Protein AF-A0A3D8Y3J5-F1 (afdb_monomer)

Nearest PDB structures (foldseek):
  3eh8-assembly3_G  TM=3.296E-01  e=8.581E-02  Aspergillus nidulans
  2qoj-assembly1_Z  TM=4.266E-01  e=1.825E-01  Aspergillus nidulans FGSC A4
  3cgy-assembly2_B  TM=5.245E-01  e=1.061E+00  Salmonella enterica subsp. enterica serovar Typhimurium
  4ryv-assembly1_A  TM=3.515E-01  e=3.421E-01  Lupinus luteus
  3dxq-assembly1_A  TM=3.882E-01  e=3.290E+00  Mesorhizobium loti

Radius of gyration: 16.73 Å; Cα contacts (8 Å, |Δi|>4): 144; chains: 1; bounding box: 59×36×34 Å

Solvent-accessible surface area (backbone atoms only — not comparable to full-atom values): 6141 Å² total; per-residue (Å²): 132,88,81,52,66,46,76,44,81,55,93,31,22,44,39,39,31,40,70,59,65,29,48,59,70,58,31,52,54,50,44,52,54,38,43,74,74,68,23,57,60,49,77,41,85,49,74,91,72,17,20,34,40,37,26,34,44,82,66,76,44,44,97,90,52,96,42,92,65,52,72,68,56,54,54,48,51,50,50,54,53,50,53,52,51,42,51,54,51,42,70,74,54,61,82,81,83,74,73,82,84,76,84,128

Organism: NCBI:txid2259619

Structure (mmCIF, N/CA/C/O backbone):
data_AF-A0A3D8Y3J5-F1
#
_entry.id   AF-A0A3D8Y3J5-F1
#
loop_
_atom_site.group_PDB
_atom_site.id
_atom_site.type_symbol
_atom_site.label_atom_id
_atom_site.label_alt_id
_atom_site.label_comp_id
_atom_site.label_asym_id
_atom_site.label_entity_id
_atom_site.label_seq_id
_atom_site.pdbx_PDB_ins_code
_atom_site.Cartn_x
_atom_site.Cartn_y
_atom_site.Cartn_z
_atom_site.occupancy
_atom_site.B_iso_or_equiv
_atom_site.auth_seq_id
_atom_site.auth_comp_id
_atom_site.auth_asym_id
_atom_site.auth_atom_id
_atom_site.pdbx_PDB_model_num
ATOM 1 N N . MET A 1 1 ? 6.188 17.709 -0.053 1.00 63.28 1 MET A N 1
ATOM 2 C CA . MET A 1 1 ? 6.400 16.248 0.076 1.00 63.28 1 MET A CA 1
ATOM 3 C C . MET A 1 1 ? 5.896 15.577 -1.190 1.00 63.28 1 MET A C 1
ATOM 5 O O . MET A 1 1 ? 4.802 15.915 -1.630 1.00 63.28 1 MET A O 1
ATOM 9 N N . LYS A 1 2 ? 6.693 14.700 -1.808 1.00 81.12 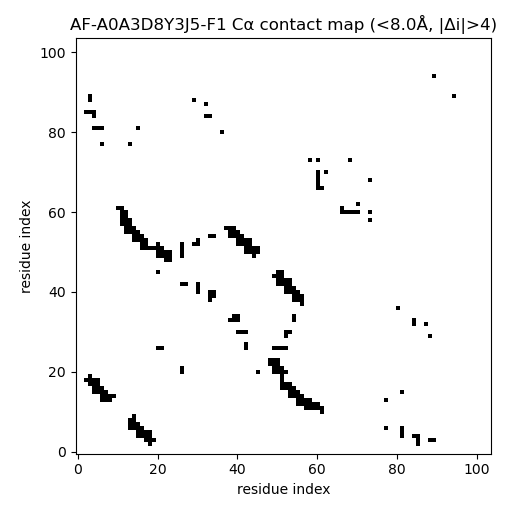2 LYS A N 1
ATOM 10 C CA . LYS A 1 2 ? 6.251 13.906 -2.964 1.00 81.12 2 LYS A CA 1
ATOM 11 C C . LYS A 1 2 ? 5.273 12.839 -2.465 1.00 81.12 2 LYS A C 1
ATOM 13 O O . LYS A 1 2 ? 5.566 12.210 -1.457 1.00 81.12 2 LYS A O 1
ATOM 18 N N . LYS A 1 3 ? 4.129 12.681 -3.134 1.00 91.62 3 LYS A N 1
ATOM 19 C CA . LYS A 1 3 ? 3.169 11.605 -2.847 1.00 91.62 3 LYS A CA 1
ATOM 20 C C . LYS A 1 3 ? 3.507 10.386 -3.693 1.00 91.62 3 LYS A C 1
ATOM 22 O O . LYS A 1 3 ? 3.852 10.544 -4.867 1.00 91.62 3 LYS A O 1
ATOM 27 N N . TYR A 1 4 ? 3.374 9.201 -3.119 1.00 95.56 4 TYR A N 1
ATOM 28 C CA . TYR A 1 4 ? 3.601 7.930 -3.797 1.00 95.56 4 TYR A CA 1
ATOM 29 C C . TYR A 1 4 ? 2.317 7.121 -3.974 1.00 95.56 4 TYR A C 1
ATOM 31 O O . TYR A 1 4 ? 2.243 6.291 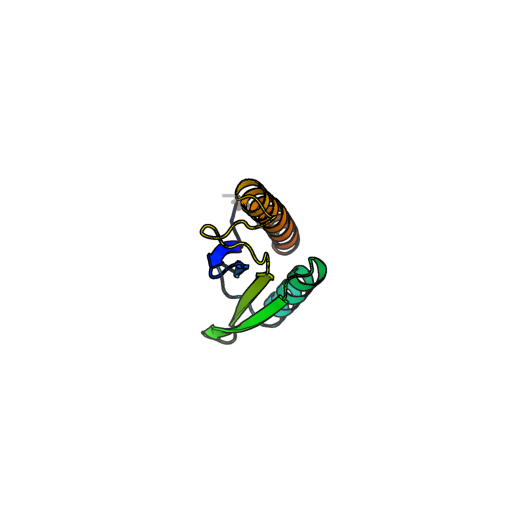-4.883 1.00 95.56 4 TYR A O 1
ATOM 39 N N . ILE A 1 5 ? 1.303 7.367 -3.143 1.00 96.69 5 ILE A N 1
ATOM 40 C CA . ILE A 1 5 ? 0.091 6.560 -3.046 1.00 96.69 5 ILE A CA 1
ATOM 41 C C . ILE A 1 5 ? -1.148 7.449 -3.147 1.00 96.69 5 ILE A C 1
ATOM 43 O O . ILE A 1 5 ? -1.224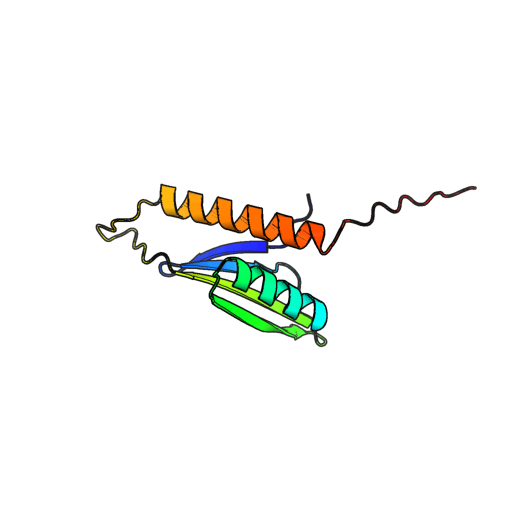 8.557 -2.619 1.00 96.69 5 ILE A O 1
ATOM 47 N N . ILE A 1 6 ? -2.162 6.930 -3.828 1.00 95.94 6 ILE A N 1
ATOM 48 C CA . ILE A 1 6 ? -3.531 7.444 -3.800 1.00 95.94 6 ILE A CA 1
ATOM 49 C C . ILE A 1 6 ? -4.434 6.416 -3.133 1.00 95.94 6 ILE A C 1
ATOM 51 O O . ILE A 1 6 ? -4.259 5.212 -3.321 1.00 95.94 6 ILE A O 1
ATOM 55 N N . CYS A 1 7 ? -5.404 6.891 -2.356 1.00 95.94 7 CYS A N 1
ATOM 56 C CA . CYS A 1 7 ? -6.417 6.046 -1.741 1.00 95.94 7 CYS A CA 1
ATOM 57 C C . CYS A 1 7 ? -7.799 6.393 -2.294 1.00 95.94 7 CYS A C 1
ATOM 59 O O . CYS A 1 7 ? -8.160 7.566 -2.387 1.00 95.94 7 CYS A O 1
ATOM 61 N N . HIS A 1 8 ? -8.575 5.365 -2.624 1.00 93.62 8 HIS A N 1
ATOM 62 C CA . HIS A 1 8 ? -9.969 5.481 -3.031 1.00 93.62 8 HIS A CA 1
ATOM 63 C C . HIS A 1 8 ? -10.845 4.590 -2.160 1.00 93.62 8 HIS A C 1
ATOM 65 O O . HIS A 1 8 ? -10.490 3.445 -1.887 1.00 93.62 8 HIS A O 1
ATOM 71 N N . TYR A 1 9 ? -12.018 5.086 -1.783 1.00 90.56 9 TYR A N 1
ATOM 72 C CA . TYR A 1 9 ? -13.063 4.251 -1.210 1.00 90.56 9 TYR A CA 1
ATOM 73 C C . TYR A 1 9 ? -13.959 3.706 -2.329 1.00 90.56 9 TYR A C 1
ATOM 75 O O . TYR A 1 9 ? -14.450 4.467 -3.163 1.00 90.56 9 TYR A O 1
ATOM 83 N N . LYS A 1 10 ? -14.157 2.387 -2.375 1.00 89.31 10 LYS A N 1
ATOM 84 C CA . LYS A 1 10 ? -15.024 1.720 -3.352 1.00 89.31 10 LYS A CA 1
ATOM 85 C C . LYS A 1 10 ? -15.601 0.436 -2.765 1.00 89.31 10 LYS A C 1
ATOM 87 O O . LYS A 1 10 ? -14.845 -0.433 -2.338 1.00 89.31 10 LYS A O 1
ATOM 92 N N . ASN A 1 11 ? -16.927 0.295 -2.814 1.00 86.75 11 ASN A N 1
ATOM 93 C CA . ASN A 1 11 ? -17.665 -0.921 -2.444 1.00 86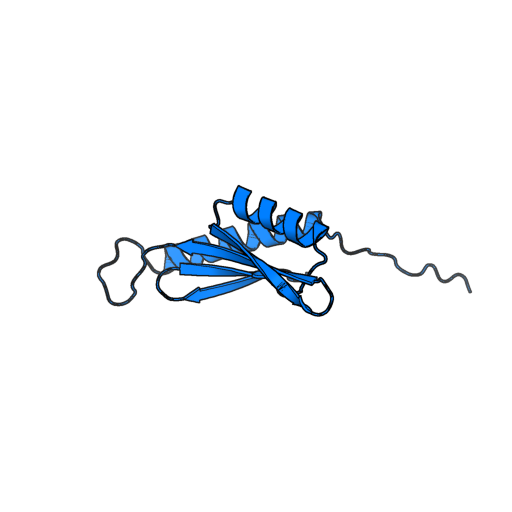.75 11 ASN A CA 1
ATOM 94 C C . ASN A 1 11 ? -17.253 -1.492 -1.071 1.00 86.75 11 ASN A C 1
ATOM 96 O O . ASN A 1 11 ? -16.791 -2.632 -0.989 1.00 86.75 11 ASN A O 1
ATOM 100 N N . GLY A 1 12 ? -17.339 -0.690 -0.006 1.00 87.12 12 GLY A N 1
ATOM 101 C CA . GLY A 1 12 ? -16.997 -1.161 1.342 1.00 87.12 12 GLY A CA 1
ATOM 102 C C . GLY A 1 12 ? -15.500 -1.302 1.606 1.00 87.12 12 GLY A C 1
ATOM 103 O O . GLY A 1 12 ? -15.105 -1.893 2.606 1.00 87.12 12 GLY A O 1
ATOM 104 N N . SER A 1 13 ? -14.635 -0.834 0.704 1.00 92.06 13 SER A N 1
ATOM 105 C CA . SER A 1 13 ? -13.193 -1.051 0.800 1.00 92.06 13 SER A CA 1
ATOM 106 C C . SER A 1 13 ? -12.383 0.203 0.516 1.00 92.06 13 SER A C 1
ATOM 108 O O . SER A 1 13 ? -12.715 0.985 -0.372 1.00 92.06 13 SER A O 1
ATOM 110 N N . LEU A 1 14 ? -11.262 0.332 1.220 1.00 95.31 14 LEU A N 1
ATOM 111 C CA . LEU A 1 14 ? -10.200 1.272 0.887 1.00 95.31 14 LEU A CA 1
ATOM 112 C C . LEU A 1 14 ? -9.214 0.598 -0.063 1.00 95.31 14 LEU A C 1
ATOM 114 O O . LEU A 1 14 ? -8.747 -0.514 0.194 1.00 95.31 14 LEU A O 1
ATOM 118 N N . ILE A 1 15 ? -8.910 1.269 -1.166 1.00 96.75 15 ILE A N 1
ATOM 119 C CA . ILE A 1 15 ? -8.001 0.810 -2.211 1.00 96.75 15 ILE A CA 1
ATOM 120 C C . ILE A 1 15 ? -6.848 1.804 -2.300 1.00 96.75 15 ILE A C 1
ATOM 122 O O . ILE A 1 15 ? -7.023 2.930 -2.760 1.00 96.75 15 ILE A O 1
ATOM 126 N N . PHE A 1 16 ? -5.666 1.360 -1.897 1.00 97.81 16 PHE A N 1
ATOM 127 C CA . PHE A 1 16 ? -4.413 2.101 -1.958 1.00 97.81 16 PHE A CA 1
ATOM 128 C C . PHE A 1 16 ? -3.676 1.698 -3.229 1.00 97.81 16 PHE A C 1
ATOM 130 O O . PHE A 1 16 ? -3.444 0.514 -3.453 1.00 97.81 16 PHE A O 1
ATOM 137 N N . SER A 1 17 ? -3.320 2.657 -4.075 1.00 97.25 17 SER A N 1
ATOM 138 C CA . SER A 1 17 ? -2.638 2.403 -5.347 1.00 97.25 17 SER A CA 1
ATOM 139 C C . SER A 1 17 ? -1.402 3.271 -5.458 1.00 97.25 17 SER A C 1
ATOM 141 O O . SER A 1 17 ? -1.445 4.447 -5.098 1.00 97.25 17 SER A O 1
ATOM 143 N N . THR A 1 18 ? -0.322 2.732 -6.010 1.00 97.50 18 THR A N 1
ATOM 144 C CA . THR A 1 18 ? 0.820 3.564 -6.373 1.00 97.50 18 THR A CA 1
ATOM 145 C C . THR A 1 18 ? 0.448 4.546 -7.486 1.00 97.50 18 THR A C 1
ATOM 147 O O . THR A 1 18 ? -0.232 4.194 -8.455 1.00 97.50 18 THR A O 1
ATOM 150 N N . ILE A 1 19 ? 0.903 5.793 -7.359 1.00 95.94 19 ILE A N 1
ATOM 151 C CA . ILE A 1 19 ? 0.709 6.833 -8.379 1.00 95.94 19 ILE A CA 1
ATOM 152 C C . ILE A 1 19 ? 1.525 6.475 -9.624 1.00 95.94 19 ILE A C 1
ATOM 154 O O . ILE A 1 19 ? 0.991 6.397 -10.737 1.00 95.94 19 ILE A O 1
ATOM 158 N N . SER A 1 20 ? 2.810 6.196 -9.406 1.00 94.94 20 SER A N 1
ATOM 159 C CA . SER A 1 20 ? 3.753 5.768 -10.435 1.00 94.94 20 SER A CA 1
ATOM 160 C C . SER A 1 20 ? 3.755 4.251 -10.609 1.00 94.94 20 SER A C 1
ATOM 162 O O . SER A 1 20 ? 3.343 3.496 -9.722 1.00 94.94 20 SER A O 1
ATOM 164 N N . ALA A 1 21 ? 4.224 3.815 -11.774 1.00 96.19 21 ALA A N 1
ATOM 165 C CA . ALA A 1 21 ? 4.661 2.444 -11.977 1.00 96.19 21 ALA A CA 1
ATOM 166 C C . ALA A 1 21 ? 6.148 2.325 -11.609 1.00 96.19 21 ALA A C 1
ATOM 168 O O . ALA A 1 21 ? 6.894 3.302 -11.698 1.00 96.19 21 ALA A O 1
ATOM 169 N N . TYR A 1 22 ? 6.551 1.139 -11.170 1.00 95.25 22 TYR A N 1
ATOM 170 C CA . TYR A 1 22 ? 7.898 0.842 -10.695 1.00 95.25 22 TYR A CA 1
ATOM 171 C C . TYR A 1 22 ? 8.434 -0.395 -11.397 1.00 95.25 22 TYR A C 1
ATOM 173 O O . TYR A 1 22 ? 7.664 -1.288 -11.740 1.00 95.25 22 TYR A O 1
ATOM 181 N N . GLU A 1 23 ? 9.747 -0.479 -11.573 1.00 96.38 23 GLU A N 1
ATOM 182 C CA . GLU A 1 23 ? 10.383 -1.712 -12.034 1.00 96.38 23 GLU A CA 1
ATOM 183 C C . GLU A 1 23 ? 10.075 -2.878 -11.092 1.00 96.38 23 GLU A C 1
ATOM 185 O O . GLU A 1 23 ? 9.787 -2.684 -9.906 1.00 96.38 23 GLU A O 1
ATOM 190 N N . LYS A 1 24 ? 10.158 -4.099 -11.625 1.00 94.94 24 LYS A N 1
ATOM 191 C CA . LYS A 1 24 ? 9.752 -5.329 -10.938 1.00 94.94 24 LYS A CA 1
ATOM 192 C C . LYS A 1 24 ? 10.283 -5.436 -9.503 1.00 94.94 24 LYS A C 1
ATOM 194 O O . LYS A 1 24 ? 9.492 -5.644 -8.588 1.00 94.94 24 LYS A O 1
ATOM 199 N N . THR A 1 25 ? 11.581 -5.219 -9.297 1.00 95.25 25 THR A N 1
ATOM 200 C CA . THR A 1 25 ? 12.223 -5.305 -7.974 1.00 95.25 25 THR A CA 1
ATOM 201 C C . THR A 1 25 ? 11.614 -4.324 -6.972 1.00 95.25 25 THR A C 1
ATOM 203 O O . THR A 1 25 ? 11.256 -4.707 -5.860 1.00 95.25 25 THR A O 1
ATOM 206 N N . SER A 1 26 ? 11.442 -3.062 -7.370 1.00 96.38 26 SER A N 1
ATOM 207 C CA . SER A 1 26 ? 10.822 -2.043 -6.519 1.00 96.38 26 SER A CA 1
ATOM 208 C C . SER A 1 26 ? 9.337 -2.316 -6.289 1.00 96.38 26 SER A C 1
ATOM 210 O O . SER A 1 26 ? 8.843 -2.124 -5.182 1.00 96.38 26 SER A O 1
ATOM 212 N N . ALA A 1 27 ? 8.616 -2.792 -7.303 1.00 97.06 27 ALA A N 1
ATOM 213 C CA . ALA A 1 27 ? 7.215 -3.161 -7.162 1.00 97.06 27 ALA A CA 1
ATOM 214 C C . ALA A 1 27 ? 7.027 -4.320 -6.171 1.00 97.06 27 ALA A C 1
ATOM 216 O O . ALA A 1 27 ? 6.122 -4.262 -5.343 1.00 97.06 27 ALA A O 1
ATOM 217 N N . ASP A 1 28 ? 7.893 -5.333 -6.201 1.00 96.88 28 ASP A N 1
ATOM 218 C CA . ASP A 1 28 ? 7.839 -6.458 -5.262 1.00 96.88 28 ASP A CA 1
ATOM 219 C C . ASP A 1 28 ? 8.148 -6.009 -3.824 1.00 96.88 28 ASP A C 1
ATOM 221 O O . ASP A 1 28 ? 7.432 -6.375 -2.893 1.00 96.88 28 ASP A O 1
ATOM 225 N N . GLN A 1 29 ? 9.108 -5.099 -3.640 1.00 97.56 29 GLN A N 1
ATOM 226 C CA . GLN A 1 29 ? 9.367 -4.477 -2.336 1.00 97.56 29 GLN A CA 1
ATOM 227 C C . GLN A 1 29 ? 8.156 -3.674 -1.823 1.00 97.56 29 GLN A C 1
ATOM 229 O O . GLN A 1 29 ? 7.790 -3.778 -0.652 1.00 97.56 29 GLN A O 1
ATOM 234 N N . ILE A 1 30 ? 7.478 -2.913 -2.690 1.00 97.81 30 ILE A N 1
ATOM 235 C CA . ILE A 1 30 ? 6.243 -2.198 -2.323 1.00 97.81 30 ILE A CA 1
ATOM 236 C C . ILE A 1 30 ? 5.124 -3.190 -1.963 1.00 97.81 30 ILE A C 1
ATOM 238 O O . ILE A 1 30 ? 4.369 -2.945 -1.018 1.00 97.81 30 ILE A O 1
ATOM 242 N N . VAL A 1 31 ? 5.020 -4.323 -2.669 1.00 97.94 31 VAL A N 1
ATOM 243 C CA . VAL A 1 31 ? 4.063 -5.391 -2.337 1.00 97.94 31 VAL A CA 1
ATOM 244 C C . VAL A 1 31 ? 4.298 -5.914 -0.921 1.00 97.94 31 VAL A C 1
ATOM 246 O O . VAL A 1 31 ? 3.336 -6.080 -0.166 1.00 97.94 31 VAL A O 1
ATOM 249 N N . ASP A 1 32 ? 5.553 -6.139 -0.541 1.00 97.44 32 ASP A N 1
ATOM 250 C CA . ASP A 1 32 ? 5.901 -6.625 0.794 1.00 97.44 32 ASP A CA 1
ATOM 251 C C . ASP A 1 32 ? 5.582 -5.596 1.883 1.00 97.44 32 ASP A C 1
ATOM 253 O O . ASP A 1 32 ? 5.028 -5.957 2.927 1.00 97.44 32 ASP A O 1
ATOM 257 N N . ILE A 1 33 ? 5.817 -4.305 1.619 1.00 97.44 33 ILE A N 1
ATOM 258 C CA . ILE A 1 33 ? 5.383 -3.214 2.505 1.00 97.44 33 ILE A CA 1
ATOM 259 C C . ILE A 1 33 ? 3.862 -3.258 2.685 1.00 97.44 33 ILE A C 1
ATOM 261 O O . ILE A 1 33 ? 3.373 -3.269 3.812 1.00 97.44 33 ILE A O 1
ATOM 265 N N . PHE A 1 34 ? 3.085 -3.337 1.606 1.00 98.00 34 PHE A N 1
ATOM 266 C CA . PHE A 1 34 ? 1.622 -3.348 1.706 1.00 98.00 34 PHE A CA 1
ATOM 267 C C . PHE A 1 34 ? 1.119 -4.574 2.491 1.00 98.00 34 PHE A C 1
ATOM 269 O O . PHE A 1 34 ? 0.248 -4.452 3.358 1.00 98.00 34 PHE A O 1
ATOM 276 N N . ARG A 1 35 ? 1.715 -5.751 2.265 1.00 97.12 35 ARG A N 1
ATOM 277 C CA . ARG A 1 35 ? 1.403 -6.987 3.005 1.00 97.12 35 ARG A CA 1
ATOM 278 C C . ARG A 1 35 ? 1.765 -6.905 4.488 1.00 97.12 35 ARG A C 1
ATOM 280 O O . ARG A 1 35 ? 0.999 -7.402 5.317 1.00 97.12 35 ARG A O 1
ATOM 287 N N . LYS A 1 36 ? 2.879 -6.255 4.845 1.00 96.56 36 LYS A N 1
ATOM 288 C CA . LYS A 1 36 ? 3.279 -5.998 6.244 1.00 96.56 36 LYS A CA 1
ATOM 289 C C . LYS A 1 36 ? 2.175 -5.266 7.013 1.00 96.56 36 LYS A C 1
ATOM 291 O O . LYS A 1 36 ? 1.896 -5.623 8.155 1.00 96.56 36 LYS A O 1
ATOM 296 N N . TYR A 1 37 ? 1.483 -4.332 6.360 1.00 94.38 37 TYR A N 1
ATOM 297 C CA . TYR A 1 37 ? 0.335 -3.606 6.922 1.00 94.38 37 TYR A CA 1
ATOM 298 C C . TYR A 1 37 ? -1.016 -4.288 6.684 1.00 94.38 37 TYR A C 1
ATOM 300 O O . TYR A 1 37 ? -2.059 -3.662 6.836 1.00 94.38 37 TYR A O 1
ATOM 308 N N . LYS A 1 38 ? -1.008 -5.590 6.367 1.00 93.94 38 LYS A N 1
ATOM 309 C CA . LYS A 1 38 ? -2.199 -6.442 6.227 1.00 93.94 38 LYS A CA 1
ATOM 310 C C . LYS A 1 38 ? -3.136 -6.037 5.084 1.00 93.94 38 LYS A C 1
ATOM 312 O O . LYS A 1 38 ? -4.301 -6.430 5.081 1.00 93.94 38 LYS A O 1
ATOM 317 N N . LEU A 1 39 ? -2.639 -5.316 4.076 1.00 96.75 39 LEU A N 1
ATOM 318 C CA . LEU A 1 39 ? -3.410 -5.060 2.861 1.00 96.75 39 LEU A CA 1
ATOM 319 C C . LEU A 1 39 ? -3.424 -6.316 1.985 1.00 96.75 39 LEU A C 1
ATOM 321 O O . LEU A 1 39 ? -2.386 -6.928 1.710 1.00 96.75 39 LEU A O 1
ATOM 325 N N . THR A 1 40 ? -4.601 -6.657 1.461 1.00 96.56 40 THR A N 1
ATOM 326 C CA . THR A 1 40 ? -4.707 -7.635 0.373 1.00 96.56 40 THR A CA 1
ATOM 327 C C . THR A 1 40 ? -4.127 -6.998 -0.884 1.00 96.56 40 THR A C 1
ATOM 329 O O . THR A 1 40 ? -4.683 -6.023 -1.386 1.00 96.56 40 THR A O 1
ATOM 332 N N . THR A 1 41 ? -2.996 -7.509 -1.366 1.00 96.75 41 THR A N 1
ATOM 333 C CA . THR A 1 41 ? -2.131 -6.771 -2.299 1.00 96.75 41 THR A CA 1
ATOM 334 C C . THR A 1 41 ? -1.966 -7.490 -3.631 1.00 96.75 41 THR A C 1
ATOM 336 O O . THR A 1 41 ? -1.775 -8.704 -3.668 1.00 96.75 41 THR A O 1
ATOM 339 N N . ALA A 1 42 ? -1.985 -6.724 -4.719 1.00 94.56 42 ALA A N 1
ATOM 340 C CA . ALA A 1 42 ? -1.711 -7.175 -6.073 1.00 94.56 42 ALA A CA 1
ATOM 341 C C . ALA A 1 42 ? -0.753 -6.206 -6.779 1.00 94.56 42 ALA A C 1
ATOM 343 O O . ALA A 1 42 ? -0.923 -4.987 -6.705 1.00 94.56 42 ALA A O 1
ATOM 344 N N . SER A 1 43 ? 0.210 -6.765 -7.509 1.00 96.25 43 SER A N 1
ATOM 345 C CA . SER A 1 43 ? 1.034 -6.046 -8.482 1.00 96.25 43 SER A CA 1
ATOM 346 C C . SER A 1 43 ? 0.506 -6.345 -9.881 1.00 96.25 43 SER A C 1
ATOM 348 O O . SER A 1 43 ? 0.193 -7.497 -10.191 1.00 96.25 43 SER A O 1
ATOM 350 N N . ARG A 1 44 ? 0.346 -5.313 -10.708 1.00 94.38 44 ARG A N 1
ATOM 351 C CA . ARG A 1 44 ? -0.177 -5.433 -12.072 1.00 94.38 44 ARG A CA 1
ATOM 352 C C . ARG A 1 44 ? 0.832 -4.877 -13.068 1.00 94.38 44 ARG A C 1
ATOM 354 O O . ARG A 1 44 ? 1.321 -3.769 -12.830 1.00 94.38 44 ARG A O 1
ATOM 361 N N . PRO A 1 45 ? 1.105 -5.591 -14.174 1.00 94.56 45 PRO A N 1
ATOM 362 C CA . PRO A 1 45 ? 1.914 -5.057 -15.257 1.00 94.56 45 PRO A CA 1
ATOM 363 C C . PRO A 1 45 ? 1.363 -3.719 -15.752 1.00 94.56 45 PRO A C 1
ATOM 365 O O . PRO A 1 45 ? 0.153 -3.517 -15.876 1.00 94.56 45 PRO A O 1
ATOM 368 N N . PHE A 1 46 ? 2.287 -2.817 -16.022 1.00 91.44 46 PHE A N 1
ATOM 369 C CA . PHE A 1 46 ? 2.122 -1.561 -16.725 1.00 91.44 46 PHE A CA 1
ATOM 370 C C . PHE A 1 46 ? 3.075 -1.577 -17.936 1.00 91.44 46 PHE A C 1
ATOM 372 O O . PHE A 1 46 ? 3.577 -2.627 -18.329 1.00 91.44 46 PHE A O 1
ATOM 379 N N . GLN A 1 47 ? 3.283 -0.441 -18.591 1.00 90.75 47 GLN A N 1
ATOM 380 C CA . GLN A 1 47 ? 4.138 -0.356 -19.775 1.00 90.75 47 GLN A CA 1
ATOM 381 C C . GLN A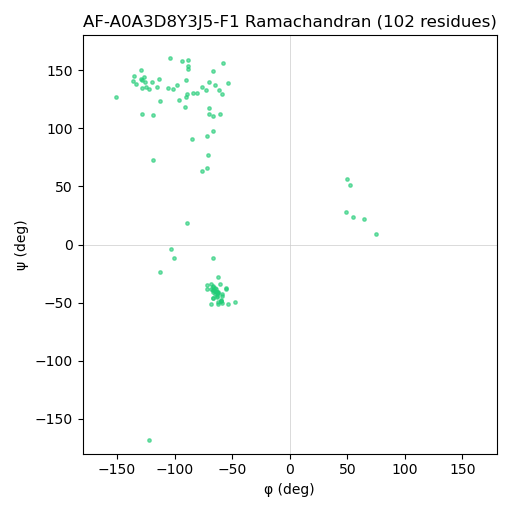 1 47 ? 5.614 -0.627 -19.435 1.00 90.75 47 GLN A C 1
ATOM 383 O O . GLN A 1 47 ? 6.063 -0.284 -18.344 1.00 90.75 47 GLN A O 1
ATOM 388 N N . ASN A 1 48 ? 6.360 -1.184 -20.396 1.00 90.00 48 ASN A N 1
ATOM 389 C CA . ASN A 1 48 ? 7.821 -1.351 -20.351 1.00 90.00 48 ASN A CA 1
ATOM 390 C C . ASN A 1 48 ? 8.345 -2.048 -19.079 1.00 90.00 48 ASN A C 1
ATOM 392 O O . ASN A 1 48 ? 9.210 -1.504 -18.398 1.00 90.00 48 ASN A O 1
ATOM 396 N N . ASP A 1 49 ? 7.787 -3.213 -18.729 1.00 91.88 49 ASP A N 1
ATOM 397 C CA . ASP A 1 49 ? 8.168 -3.997 -17.537 1.00 91.88 49 ASP A CA 1
ATOM 398 C C . ASP A 1 49 ? 8.098 -3.223 -16.209 1.00 91.88 49 ASP A C 1
ATOM 400 O O . ASP A 1 49 ? 8.732 -3.568 -15.207 1.00 91.88 49 ASP A O 1
ATOM 404 N N . GLN A 1 50 ? 7.280 -2.174 -16.178 1.00 95.69 50 GLN A N 1
ATOM 405 C CA . GLN A 1 50 ? 6.912 -1.492 -14.953 1.00 95.69 50 GLN A CA 1
ATOM 406 C C . GLN A 1 50 ? 5.611 -2.065 -14.413 1.00 95.69 50 GLN A C 1
ATOM 408 O O . GLN A 1 50 ? 4.810 -2.647 -15.135 1.00 95.69 50 GLN A O 1
ATOM 413 N N . PHE A 1 51 ? 5.375 -1.882 -13.124 1.00 97.56 51 PHE A N 1
ATOM 414 C CA . PHE A 1 51 ? 4.249 -2.459 -12.417 1.00 97.56 51 PHE A CA 1
ATOM 415 C C . PHE A 1 51 ? 3.621 -1.418 -11.499 1.00 97.56 51 PHE A C 1
ATOM 417 O O . PHE A 1 51 ? 4.317 -0.640 -10.841 1.00 97.56 51 PHE A O 1
ATOM 424 N N . LYS A 1 52 ? 2.290 -1.415 -11.428 1.00 97.38 52 LYS A N 1
ATOM 425 C CA . LYS A 1 52 ? 1.551 -0.676 -10.401 1.00 97.38 52 LYS A CA 1
ATOM 426 C C . LYS A 1 52 ? 1.160 -1.616 -9.278 1.00 97.38 52 LYS A C 1
ATOM 428 O O . LYS A 1 52 ? 0.686 -2.725 -9.529 1.00 97.38 52 LYS A O 1
ATOM 433 N N . VAL A 1 53 ? 1.318 -1.151 -8.045 1.00 98.00 53 VAL A N 1
ATOM 434 C CA . VAL A 1 53 ? 0.963 -1.926 -6.857 1.00 98.00 53 VAL A CA 1
ATOM 435 C C . VAL A 1 53 ? -0.318 -1.370 -6.260 1.00 98.00 53 VAL A C 1
ATOM 437 O O . VAL A 1 53 ? -0.502 -0.161 -6.131 1.00 98.00 53 VAL A O 1
ATOM 440 N N . THR A 1 54 ? -1.217 -2.282 -5.916 1.00 97.69 54 THR A N 1
ATOM 441 C CA . THR A 1 54 ? -2.519 -1.996 -5.321 1.00 97.69 54 THR A CA 1
ATOM 442 C C . THR A 1 54 ? -2.700 -2.826 -4.066 1.00 97.69 54 THR A C 1
ATOM 444 O O . THR A 1 54 ? -2.442 -4.025 -4.086 1.00 97.69 54 THR A O 1
ATOM 447 N N . GLY A 1 55 ? -3.176 -2.211 -2.992 1.00 97.69 55 GLY A N 1
ATOM 448 C CA . GLY A 1 55 ? -3.530 -2.864 -1.741 1.00 97.69 55 GLY A CA 1
ATOM 449 C C . GLY A 1 55 ? -4.949 -2.514 -1.331 1.00 97.69 55 GLY A C 1
ATOM 450 O O . GLY A 1 55 ? -5.413 -1.399 -1.554 1.00 97.69 55 GLY A O 1
ATOM 451 N N . ARG A 1 56 ? -5.651 -3.473 -0.737 1.00 96.88 56 ARG A N 1
ATOM 452 C CA . ARG A 1 56 ? -7.049 -3.334 -0.335 1.00 96.88 56 ARG A CA 1
ATOM 453 C C . ARG A 1 56 ? -7.223 -3.640 1.146 1.00 96.88 56 ARG A C 1
ATOM 455 O O . ARG A 1 56 ? -6.734 -4.665 1.621 1.00 96.88 56 ARG A O 1
ATOM 462 N N . ILE A 1 57 ? -7.990 -2.792 1.823 1.00 94.94 57 ILE A N 1
ATOM 463 C CA . ILE A 1 57 ? -8.578 -3.061 3.138 1.00 94.94 57 ILE A CA 1
ATOM 464 C C . ILE A 1 57 ? -10.087 -3.148 2.947 1.00 94.94 57 ILE A C 1
ATOM 466 O O . ILE A 1 57 ? -10.699 -2.223 2.412 1.00 94.94 57 ILE A O 1
ATOM 470 N N . ASN A 1 58 ? -10.684 -4.267 3.348 1.00 91.06 58 ASN A N 1
ATOM 471 C CA . ASN A 1 58 ? -12.132 -4.413 3.349 1.00 91.06 58 ASN A CA 1
ATOM 472 C C . ASN A 1 58 ? -12.666 -3.983 4.716 1.00 91.06 58 ASN A C 1
ATOM 474 O O . ASN A 1 58 ? -12.283 -4.564 5.726 1.00 91.06 58 ASN A O 1
ATOM 478 N N . LEU A 1 59 ? -13.499 -2.946 4.733 1.00 86.12 59 LEU A N 1
ATOM 479 C CA . LEU A 1 59 ? -14.047 -2.359 5.955 1.00 86.12 59 LEU A CA 1
ATOM 480 C C . LEU A 1 59 ? -15.472 -2.823 6.238 1.00 86.12 59 LEU A C 1
ATOM 482 O O . LEU A 1 59 ? -15.979 -2.555 7.319 1.00 86.12 59 LEU A O 1
ATOM 486 N N . HIS A 1 60 ? -16.123 -3.477 5.266 1.00 75.81 60 HIS A N 1
ATOM 487 C CA . HIS A 1 60 ? -17.542 -3.847 5.328 1.00 75.81 60 HIS A CA 1
ATOM 488 C C . HIS A 1 60 ? -18.457 -2.681 5.752 1.00 75.81 60 HIS A C 1
ATOM 490 O O . HIS A 1 60 ? -19.514 -2.891 6.338 1.00 75.81 60 HIS A O 1
ATOM 496 N N . TYR A 1 61 ? -18.047 -1.446 5.453 1.00 78.31 61 TYR A N 1
ATOM 497 C CA . TYR A 1 61 ? -18.852 -0.255 5.679 1.00 78.31 61 TYR A CA 1
ATOM 498 C C . TYR A 1 61 ? -19.861 -0.098 4.541 1.00 78.31 61 TYR A C 1
ATOM 500 O O . TYR A 1 61 ? -19.487 -0.136 3.366 1.00 78.31 61 TYR A O 1
ATOM 508 N N . ASP A 1 62 ? -21.129 0.104 4.881 1.00 73.31 62 ASP A N 1
ATOM 509 C CA . ASP A 1 62 ? -22.175 0.469 3.931 1.00 73.31 62 ASP A CA 1
ATOM 510 C C . ASP A 1 62 ? -22.898 1.714 4.468 1.00 73.31 62 ASP A C 1
ATOM 512 O O . ASP A 1 62 ? -23.582 1.610 5.491 1.00 73.31 62 ASP A O 1
ATOM 516 N N . PRO A 1 63 ? -22.754 2.877 3.795 1.00 69.25 63 PRO A N 1
ATOM 517 C CA . PRO A 1 63 ? -23.290 4.155 4.262 1.00 69.25 63 PRO A CA 1
ATOM 518 C C . PRO A 1 63 ? -24.822 4.220 4.273 1.00 69.25 63 PRO A C 1
ATOM 520 O O . PRO A 1 63 ? -25.378 5.168 4.824 1.00 69.25 63 PRO A O 1
ATOM 523 N N . PHE A 1 64 ? -25.505 3.250 3.661 1.00 75.62 64 PHE A N 1
ATOM 524 C CA . PHE A 1 64 ? -26.966 3.162 3.633 1.00 75.62 64 PHE A CA 1
ATOM 525 C C . PHE A 1 64 ? -27.516 2.105 4.599 1.00 75.62 64 PHE A C 1
ATOM 527 O O . PHE A 1 64 ? -28.732 1.980 4.745 1.00 75.62 64 PHE A O 1
ATOM 534 N N . SER A 1 65 ? -26.637 1.353 5.266 1.00 70.06 65 SER A N 1
ATOM 535 C CA . SER A 1 65 ? -26.997 0.362 6.279 1.00 70.06 65 SER A CA 1
ATOM 536 C C . SER A 1 65 ? -26.716 0.897 7.685 1.00 70.06 65 SER A C 1
ATOM 538 O O . SER A 1 65 ? -25.900 1.801 7.865 1.00 70.06 65 SER A O 1
ATOM 540 N N . SER A 1 66 ? -27.336 0.308 8.709 1.00 64.31 66 SER A N 1
ATOM 541 C CA . SER A 1 66 ? -26.910 0.486 10.101 1.00 64.31 66 SER A CA 1
ATOM 542 C C . SER A 1 66 ? -25.590 -0.260 10.340 1.00 64.31 66 SER A C 1
ATOM 544 O O . SER A 1 66 ? -25.558 -1.272 11.042 1.00 64.31 66 SER A O 1
ATOM 546 N N . SER A 1 67 ? -24.510 0.177 9.691 1.00 64.38 67 SER A N 1
ATOM 547 C CA . SER A 1 67 ? -23.191 -0.415 9.880 1.00 64.38 67 SER A CA 1
ATOM 548 C C . SER A 1 67 ? -22.660 -0.078 11.272 1.00 64.38 67 SER A C 1
ATOM 550 O O . SER A 1 67 ? -22.773 1.058 11.728 1.00 64.38 67 SER A O 1
ATOM 552 N N . GLU A 1 68 ? -22.019 -1.045 11.931 1.00 65.81 68 GLU A N 1
ATOM 553 C CA . GLU A 1 68 ? -21.336 -0.817 13.216 1.00 65.81 68 GLU A CA 1
ATOM 554 C C . GLU A 1 68 ? -20.190 0.201 13.089 1.00 65.81 68 GLU A C 1
ATOM 556 O O . GLU A 1 68 ? -19.861 0.914 14.037 1.00 65.81 68 GLU A O 1
ATOM 561 N N . LEU A 1 69 ? -19.589 0.290 11.899 1.00 75.25 69 LEU A N 1
ATOM 562 C CA . LEU A 1 69 ? -18.527 1.236 11.592 1.00 75.25 69 LEU A CA 1
ATOM 563 C C . LEU A 1 69 ? -19.124 2.596 11.205 1.00 75.25 69 LEU A C 1
ATOM 565 O O . LEU A 1 69 ? -19.987 2.669 10.336 1.00 75.25 69 LEU A O 1
ATOM 569 N N . GLN A 1 70 ? -18.637 3.673 11.817 1.00 83.75 70 GLN A N 1
ATOM 570 C CA . GLN A 1 70 ? -18.993 5.046 11.450 1.00 83.75 70 GLN A CA 1
ATOM 571 C C . GLN A 1 70 ? -18.062 5.568 10.350 1.00 83.75 70 GLN A C 1
ATOM 573 O O . GLN A 1 70 ? -16.902 5.155 10.260 1.00 83.75 70 GLN A O 1
ATOM 578 N N . TRP A 1 71 ? -18.535 6.518 9.539 1.00 85.50 71 TRP A N 1
ATOM 579 C CA . TRP A 1 71 ? -17.724 7.119 8.471 1.00 85.50 71 TRP A CA 1
ATOM 580 C C . TRP A 1 71 ? -16.405 7.715 8.987 1.00 85.50 71 TRP A C 1
ATOM 582 O O . TRP A 1 71 ? -15.362 7.553 8.355 1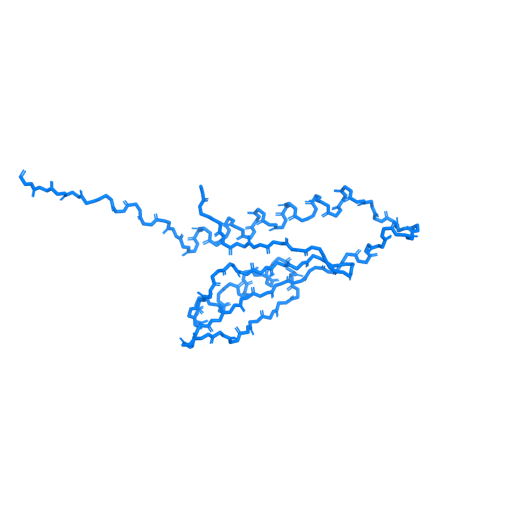.00 85.50 71 TRP A O 1
ATOM 592 N N . ASP A 1 72 ? -16.414 8.328 10.169 1.00 88.56 72 ASP A N 1
ATOM 593 C CA . ASP A 1 72 ? -15.205 8.898 10.773 1.00 88.56 72 ASP A CA 1
ATOM 594 C C . ASP A 1 72 ? -14.123 7.842 11.035 1.00 88.56 72 ASP A C 1
ATOM 596 O O . ASP A 1 72 ? -12.932 8.111 10.865 1.00 88.56 72 ASP A O 1
ATOM 600 N N . GLU A 1 73 ? -14.515 6.612 11.371 1.00 88.25 73 GLU A N 1
ATOM 601 C CA . GLU A 1 73 ? -13.574 5.506 11.554 1.00 88.25 73 GLU A CA 1
ATOM 602 C C . GLU A 1 73 ? -13.008 5.035 10.203 1.00 88.25 73 GLU A C 1
ATOM 604 O O . GLU A 1 73 ? -11.812 4.752 10.105 1.00 88.25 73 GLU A O 1
ATOM 609 N N . VAL A 1 74 ? -13.807 5.059 9.126 1.00 89.88 74 VAL A N 1
ATOM 610 C CA . VAL A 1 74 ? -13.318 4.823 7.751 1.00 89.88 74 VAL A CA 1
ATOM 611 C C . VAL A 1 74 ? -12.257 5.857 7.371 1.00 89.88 74 VAL A C 1
ATOM 613 O O . VAL A 1 74 ? -11.178 5.496 6.893 1.00 89.88 74 VAL A O 1
ATOM 616 N N . VAL A 1 75 ? -12.534 7.142 7.608 1.00 91.94 75 VAL A N 1
ATOM 617 C CA . VAL A 1 75 ? -11.610 8.246 7.301 1.00 91.94 75 VAL A CA 1
ATOM 618 C C . VAL A 1 75 ? -10.339 8.153 8.144 1.00 91.94 75 VAL A C 1
ATOM 620 O O . VAL A 1 75 ? -9.234 8.369 7.633 1.00 91.94 75 VAL A O 1
ATOM 623 N N . LYS A 1 76 ? -10.465 7.787 9.421 1.00 93.19 76 LYS A N 1
ATOM 624 C CA . LYS A 1 76 ? -9.329 7.583 10.319 1.00 93.19 76 LYS A CA 1
ATOM 625 C C . LYS A 1 76 ? -8.435 6.447 9.830 1.00 93.19 76 LYS A C 1
ATOM 627 O O . LYS A 1 76 ? -7.228 6.650 9.701 1.00 93.19 76 LYS A O 1
ATOM 632 N N . GLN A 1 77 ? -9.003 5.288 9.496 1.00 92.31 77 GLN A N 1
ATOM 633 C CA . GLN A 1 77 ? -8.234 4.157 8.970 1.00 92.31 77 GLN A CA 1
ATOM 634 C C . GLN A 1 77 ? -7.580 4.492 7.629 1.00 92.31 77 GLN A C 1
ATOM 636 O O . GLN A 1 77 ? -6.393 4.229 7.448 1.00 92.31 77 GLN A O 1
ATOM 641 N N . MET A 1 78 ? -8.303 5.166 6.731 1.00 94.31 78 MET A N 1
ATOM 642 C CA . MET A 1 78 ? -7.742 5.685 5.483 1.00 94.31 78 MET A CA 1
ATOM 643 C C . MET A 1 78 ? -6.511 6.555 5.735 1.00 94.31 78 MET A C 1
ATOM 645 O O . MET A 1 78 ? -5.465 6.330 5.128 1.00 94.31 78 MET A O 1
ATOM 649 N N . THR A 1 79 ? -6.628 7.533 6.630 1.00 95.00 79 THR A N 1
ATOM 650 C CA . THR A 1 79 ? -5.566 8.505 6.907 1.00 95.00 79 THR A CA 1
ATOM 651 C C . THR A 1 79 ? -4.354 7.837 7.548 1.00 95.00 79 THR A C 1
ATOM 653 O O . THR A 1 79 ? -3.224 8.063 7.115 1.00 95.00 79 THR A O 1
ATOM 656 N N . LEU A 1 80 ? -4.575 6.975 8.545 1.00 95.50 80 LEU A N 1
ATOM 657 C CA . LEU A 1 80 ? -3.505 6.250 9.229 1.00 95.50 80 LEU A CA 1
ATOM 658 C C . LEU A 1 80 ? -2.749 5.334 8.267 1.00 95.50 80 LEU A C 1
ATOM 660 O O . LEU A 1 80 ? -1.524 5.415 8.182 1.00 95.50 80 LEU A O 1
ATOM 664 N N . THR A 1 81 ? -3.463 4.499 7.510 1.00 96.44 81 THR A N 1
ATOM 665 C CA . THR A 1 81 ? -2.831 3.585 6.557 1.00 96.44 81 THR A CA 1
ATOM 666 C C . THR A 1 81 ? -2.103 4.352 5.458 1.00 96.44 81 THR A C 1
ATOM 668 O O . THR A 1 81 ? -0.956 4.024 5.163 1.00 96.44 81 THR A O 1
ATOM 671 N N . LEU A 1 82 ? -2.712 5.396 4.884 1.00 96.44 82 LEU A N 1
ATOM 672 C CA . LEU A 1 82 ? -2.073 6.191 3.834 1.00 96.44 82 LEU A CA 1
ATOM 673 C C . LEU A 1 82 ? -0.763 6.816 4.328 1.00 96.44 82 LEU A C 1
ATOM 675 O O . LEU A 1 82 ? 0.261 6.671 3.668 1.00 96.44 82 LEU A O 1
ATOM 679 N N . ASN A 1 83 ? -0.776 7.450 5.503 1.00 95.75 83 ASN A N 1
ATOM 680 C CA . ASN A 1 83 ? 0.406 8.108 6.064 1.00 95.75 83 ASN A CA 1
ATOM 681 C C . ASN A 1 83 ? 1.543 7.122 6.351 1.00 95.75 83 ASN A C 1
ATOM 683 O O . ASN A 1 83 ? 2.709 7.424 6.094 1.00 95.75 83 ASN A O 1
ATOM 687 N N . VAL A 1 84 ? 1.214 5.938 6.871 1.00 96.31 84 VAL A N 1
ATOM 688 C 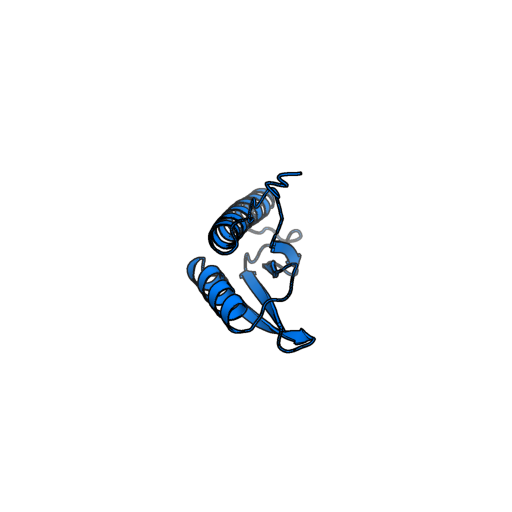CA . VAL A 1 84 ? 2.208 4.900 7.157 1.00 96.31 84 VAL A CA 1
ATOM 689 C C . VAL A 1 84 ? 2.832 4.369 5.868 1.00 96.31 84 VAL A C 1
ATOM 691 O O . VAL A 1 84 ? 4.057 4.281 5.781 1.00 96.31 84 VAL A O 1
ATOM 694 N N . LEU A 1 85 ? 2.020 4.064 4.853 1.00 96.62 85 LEU A N 1
ATOM 695 C CA . LEU A 1 85 ? 2.538 3.575 3.576 1.00 96.62 85 LEU A CA 1
ATOM 696 C C . LEU A 1 85 ? 3.380 4.644 2.861 1.00 96.62 85 LEU A C 1
ATOM 698 O O . LEU A 1 85 ? 4.460 4.332 2.367 1.00 96.62 85 LEU A O 1
ATOM 702 N N . GLU A 1 86 ? 2.941 5.906 2.857 1.00 96.00 86 GLU A N 1
ATOM 703 C CA . GLU A 1 86 ? 3.719 7.030 2.313 1.00 96.00 86 GLU A CA 1
ATOM 704 C C . GLU A 1 86 ? 5.071 7.182 3.026 1.00 96.00 86 GLU A C 1
ATOM 706 O O . GLU A 1 86 ? 6.101 7.355 2.376 1.00 96.00 86 GLU A O 1
ATOM 711 N N . SER A 1 87 ? 5.096 7.049 4.357 1.00 94.94 87 SER A N 1
ATOM 712 C CA . SER A 1 87 ? 6.337 7.112 5.137 1.00 94.94 87 SER A CA 1
ATOM 713 C C . SER A 1 87 ? 7.313 5.987 4.777 1.00 94.94 87 SER A C 1
ATOM 715 O O . SER A 1 87 ? 8.504 6.245 4.606 1.00 94.94 87 SER A O 1
ATOM 717 N N . GLU A 1 88 ? 6.837 4.748 4.629 1.00 95.81 88 GLU A N 1
ATOM 718 C CA . GLU A 1 88 ? 7.696 3.617 4.248 1.00 95.81 88 GLU A CA 1
ATOM 719 C C . GLU A 1 88 ? 8.234 3.776 2.817 1.00 95.81 88 GLU A C 1
ATOM 721 O O . GLU A 1 88 ? 9.424 3.560 2.585 1.00 95.81 88 GLU A O 1
ATOM 726 N N . LEU A 1 89 ? 7.405 4.236 1.872 1.00 94.12 89 LEU A N 1
ATOM 727 C CA . LEU A 1 89 ? 7.851 4.484 0.497 1.00 94.12 89 LEU A CA 1
ATOM 728 C C . LEU A 1 89 ? 8.831 5.661 0.418 1.00 94.12 89 LEU A C 1
ATOM 730 O O . LEU A 1 89 ? 9.773 5.621 -0.369 1.00 94.12 89 LEU A O 1
ATOM 734 N N . GLN A 1 90 ? 8.683 6.684 1.257 1.00 93.44 90 GLN A N 1
ATOM 735 C CA . GLN A 1 90 ? 9.647 7.781 1.315 1.00 93.44 90 GLN A CA 1
ATOM 736 C C . GLN A 1 90 ? 11.020 7.334 1.837 1.00 93.44 90 GLN A C 1
ATOM 738 O O . GLN A 1 90 ? 12.037 7.829 1.353 1.00 93.44 90 GLN A O 1
ATOM 743 N N . LYS A 1 91 ? 11.072 6.400 2.796 1.00 92.62 91 LYS A N 1
ATOM 744 C CA . LYS A 1 91 ? 12.341 5.807 3.263 1.00 92.62 91 LYS A CA 1
ATOM 745 C C . LYS A 1 91 ? 13.009 4.977 2.169 1.00 92.62 91 LYS A C 1
ATOM 747 O O . LYS A 1 91 ? 14.229 4.965 2.070 1.00 92.62 91 LYS A O 1
ATOM 752 N N . MET A 1 92 ? 12.201 4.291 1.365 1.00 91.56 92 MET A N 1
ATOM 753 C CA . MET A 1 92 ? 12.651 3.460 0.250 1.00 91.56 92 MET A CA 1
ATOM 754 C C . MET A 1 92 ? 13.168 4.292 -0.933 1.00 91.56 92 MET A C 1
ATOM 756 O O . MET A 1 92 ? 14.158 3.928 -1.561 1.00 91.56 92 MET A O 1
ATOM 760 N N . PHE A 1 93 ? 12.518 5.421 -1.215 1.00 87.69 93 PHE A N 1
ATOM 761 C CA . PHE A 1 93 ? 12.891 6.360 -2.270 1.00 87.69 93 PHE A CA 1
ATOM 762 C C . PHE A 1 93 ? 13.227 7.721 -1.654 1.00 87.69 93 PHE A C 1
ATOM 764 O O . PHE A 1 93 ? 12.434 8.668 -1.775 1.00 87.69 93 PHE A O 1
ATOM 771 N N . PRO A 1 94 ? 14.379 7.844 -0.966 1.00 74.44 94 PRO A N 1
ATOM 772 C CA . PRO A 1 94 ? 14.798 9.126 -0.436 1.00 74.44 94 PRO A CA 1
ATOM 773 C C . PRO A 1 94 ? 14.931 10.102 -1.604 1.00 74.44 94 PRO A C 1
ATOM 775 O O . PRO A 1 94 ? 15.553 9.802 -2.625 1.00 74.44 94 PRO A O 1
ATOM 778 N N . VAL A 1 95 ? 14.306 11.272 -1.474 1.00 63.50 95 VAL A N 1
ATOM 779 C CA . VAL A 1 95 ? 14.489 12.348 -2.447 1.00 63.50 95 VAL A CA 1
ATOM 780 C C . VAL A 1 95 ? 15.974 12.685 -2.432 1.00 63.50 95 VAL A C 1
ATOM 782 O O . VAL A 1 95 ? 16.493 13.154 -1.420 1.00 63.50 95 VAL A O 1
ATOM 785 N N . SER A 1 96 ? 16.670 12.385 -3.528 1.00 54.94 96 SER A N 1
ATOM 786 C CA . SER A 1 96 ? 18.066 12.763 -3.690 1.00 54.94 96 SER A CA 1
ATOM 787 C C . SER A 1 96 ? 18.121 14.287 -3.768 1.00 54.94 96 SER A C 1
ATOM 789 O O . SER A 1 96 ? 17.846 14.881 -4.808 1.00 54.94 96 SER A O 1
ATOM 791 N N . ASN A 1 97 ? 18.424 14.933 -2.643 1.00 44.56 97 ASN A N 1
ATOM 792 C CA . ASN A 1 97 ? 18.783 16.346 -2.601 1.00 44.56 97 ASN A CA 1
ATOM 793 C C . ASN A 1 97 ? 20.230 16.497 -3.093 1.00 44.56 97 ASN A C 1
ATOM 795 O O . ASN A 1 97 ? 21.107 16.907 -2.340 1.00 44.56 97 ASN A O 1
ATOM 799 N N . ASN A 1 98 ? 20.494 16.147 -4.350 1.00 42.66 98 ASN A N 1
ATOM 800 C CA . ASN A 1 98 ? 21.723 16.560 -5.011 1.00 42.66 98 ASN A CA 1
ATOM 801 C C . ASN A 1 98 ? 21.483 17.962 -5.579 1.00 42.66 98 ASN A C 1
ATOM 803 O O . ASN A 1 98 ? 20.996 18.118 -6.698 1.00 42.66 98 ASN A O 1
ATOM 807 N N . LEU A 1 99 ? 21.790 18.990 -4.779 1.00 42.66 99 LEU A N 1
ATOM 808 C CA . LEU A 1 99 ? 22.071 20.311 -5.338 1.00 42.66 99 LEU A CA 1
ATOM 809 C C . LEU A 1 99 ? 23.296 20.171 -6.256 1.00 42.66 99 LEU 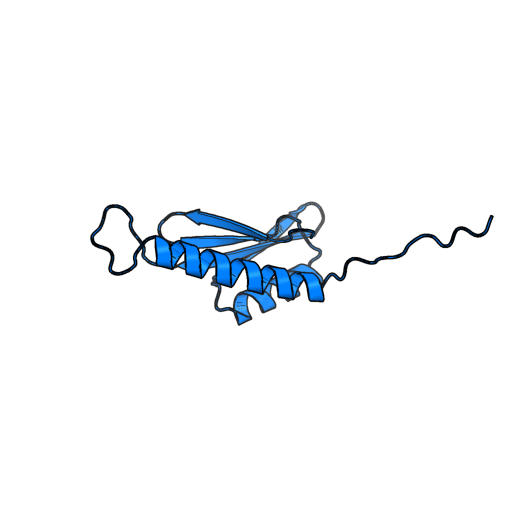A C 1
ATOM 811 O O . LEU A 1 99 ? 24.291 19.581 -5.829 1.00 42.66 99 LEU A O 1
ATOM 815 N N . PRO A 1 100 ? 23.282 20.721 -7.481 1.00 49.31 100 PRO A N 1
ATOM 816 C CA . PRO A 1 100 ? 24.505 20.849 -8.249 1.00 49.31 100 PRO A CA 1
ATOM 817 C C . PRO A 1 100 ? 25.409 21.850 -7.524 1.00 49.31 100 PRO A C 1
ATOM 819 O O . PRO A 1 100 ? 25.131 23.048 -7.498 1.00 49.31 100 PRO A O 1
ATOM 822 N N . THR A 1 101 ? 26.511 21.378 -6.939 1.00 53.34 101 THR A N 1
ATOM 823 C CA . THR A 1 101 ? 27.668 22.234 -6.656 1.00 53.34 101 THR A CA 1
ATOM 824 C C . THR A 1 101 ? 28.314 22.567 -7.996 1.00 53.34 101 THR A C 1
ATOM 826 O O . THR A 1 101 ? 29.292 21.951 -8.411 1.00 53.34 101 THR A O 1
ATOM 829 N N . GLY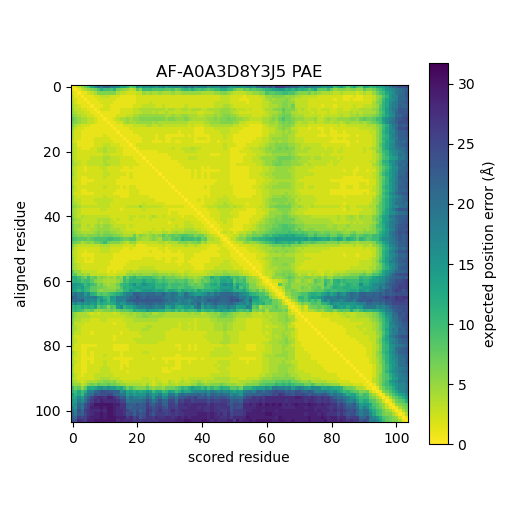 A 1 102 ? 27.689 23.494 -8.720 1.00 45.38 102 GLY A N 1
ATOM 830 C CA . GLY A 1 102 ? 28.283 24.146 -9.872 1.00 45.38 102 GLY A CA 1
ATOM 831 C C . GLY A 1 102 ? 29.358 25.099 -9.378 1.00 45.38 102 GLY A C 1
ATOM 832 O O . GLY A 1 102 ? 29.063 26.231 -9.012 1.00 45.38 102 GLY A O 1
ATOM 833 N N . SER A 1 103 ? 30.592 24.610 -9.325 1.00 49.50 103 SER A N 1
ATOM 834 C CA . SER A 1 103 ? 31.782 25.448 -9.395 1.00 49.50 103 SER A CA 1
ATOM 835 C C . SER A 1 103 ? 31.877 25.992 -10.821 1.00 49.50 103 SER A C 1
ATOM 837 O O . SER A 1 103 ? 31.980 25.208 -11.766 1.00 49.50 103 SER A O 1
ATOM 839 N N . GLY A 1 104 ? 31.803 27.311 -10.965 1.00 49.50 104 GLY A N 1
ATOM 840 C CA . GLY A 1 104 ? 32.036 28.060 -12.196 1.00 49.50 104 GLY A CA 1
ATOM 841 C C . GLY A 1 104 ? 32.613 29.414 -11.839 1.00 49.50 104 GLY A C 1
ATOM 842 O O . GLY A 1 104 ? 32.056 30.029 -10.902 1.00 49.50 104 GLY A O 1
#

Foldseek 3Di:
DDAQWDWDDDDQKIKIKGPDWAAPVVQVVLQVVLVVVVFPKDWADDPPRTIMIMTMDRRNDDPVDPDPDDVVVVVVVNVVSRVSSRVVVCVVVPDPPPDPPDDD

Mean predicted aligned error: 6.92 Å

Secondary structure (DSSP, 8-state):
----EEEEEETTEEEEEESS-EEHHHHHHHHHHHHHTT-EEEEEE-STTEEEEEEEEE----TTS--SS-HHHHHHHHHHHHHHHHHHHHHHS-----------

pLDDT: mean 87.18, std 14.92, range [42.66, 98.0]

Sequence (104 aa):
MKKYIICHYKNGSLIFSTISAYEKTSADQIVDIFRKYKLTTASRPFQNDQFKVTGRINLHYDPFSSSELQWDEVVKQMTLTLNVLESELQKMFPVSNNLPTGSG